Protein AF-A0A3B0JH95-F1 (afdb_monomer_lite)

Foldseek 3Di:
DDDDDDDDDDDPDDDDDDDPDPDPPPDDPPPPPPDDPDPPDCDPPVVVVVVVVVVVVVVVVVVVVVVVVVVVVVVVVVVVVVVVVVVVVCVVQDDVNHGDPVVNVVVVVVVVVVVVVD

Organism: Drosophila guanche (NCBI:txid7266)

Sequence (118 aa):
MKPKTQKSQGIPSKKPTVSHAKATQWQKPNYKQKGKPKPKTDKPNKPEIRQMIRKQNAAKAEAERQQVRAEKEARIKAYKKQRLEKTKAISKRTQRGQPLMKDRMQLLLKQIEEMKKR

pLDDT: mean 77.48, std 14.73, range [48.69, 97.06]

Secondary structure (DSSP, 8-state):
-PPPPPP-PPPP--PPP-----------------PPPPP------HHHHHHHHHHHHHHHHHHHHHHHHHHHHHHHHHHHHHHHHHHHHHHHHEETTEEPHHHHHHHHHHHHHHHHT-

Radius of gyration: 37.94 Å; chains: 1; bounding box: 65×47×96 Å

InterPro domains:
  IPR013730 Fyv7/TAP26 [PF08524] (7-114)

Structure (mmCIF, N/CA/C/O backbone):
data_AF-A0A3B0JH95-F1
#
_entry.id   AF-A0A3B0JH95-F1
#
loop_
_atom_site.group_PDB
_atom_site.id
_atom_site.type_symbol
_atom_site.label_atom_id
_atom_site.label_alt_id
_atom_site.label_comp_id
_atom_site.label_asym_id
_atom_site.label_entity_id
_atom_site.label_seq_id
_atom_site.pdbx_PDB_ins_code
_atom_site.Cartn_x
_atom_site.Cartn_y
_atom_site.Cartn_z
_atom_site.occupancy
_atom_site.B_iso_or_equiv
_atom_site.auth_seq_id
_atom_site.auth_comp_id
_atom_site.auth_asym_id
_atom_site.auth_atom_id
_atom_site.pdbx_PDB_model_num
ATOM 1 N N . MET A 1 1 ? 2.009 -29.561 -8.776 1.00 56.50 1 MET A N 1
ATOM 2 C CA . MET A 1 1 ? 2.410 -29.984 -7.415 1.00 56.50 1 MET A CA 1
ATOM 3 C C . MET A 1 1 ? 1.893 -28.959 -6.410 1.00 56.50 1 MET A C 1
ATOM 5 O O . MET A 1 1 ? 2.330 -27.819 -6.462 1.00 56.50 1 MET A O 1
ATOM 9 N N . LYS A 1 2 ? 0.901 -29.307 -5.577 1.00 62.78 2 LYS A N 1
ATOM 10 C CA . LYS A 1 2 ? 0.377 -28.434 -4.504 1.00 62.78 2 LYS A CA 1
ATOM 11 C C . LYS A 1 2 ? 0.993 -28.883 -3.168 1.00 62.78 2 LYS A C 1
ATOM 13 O O . LYS A 1 2 ? 1.016 -30.092 -2.938 1.00 62.78 2 LYS A O 1
ATOM 18 N N . PRO A 1 3 ? 1.477 -27.983 -2.295 1.00 66.06 3 PRO A N 1
ATOM 19 C CA . PRO A 1 3 ? 2.014 -28.394 -1.003 1.00 66.06 3 PRO A CA 1
ATOM 20 C C . PRO A 1 3 ? 0.885 -28.826 -0.052 1.00 66.06 3 PRO A C 1
ATOM 22 O O . PRO A 1 3 ? -0.135 -28.149 0.076 1.00 66.06 3 PRO A O 1
ATOM 25 N N . LYS A 1 4 ? 1.079 -29.980 0.601 1.00 61.53 4 LYS A N 1
ATOM 26 C CA . LYS A 1 4 ? 0.222 -30.521 1.668 1.00 61.53 4 LYS A CA 1
ATOM 27 C C . LYS A 1 4 ? 0.287 -29.603 2.893 1.00 61.53 4 LYS A C 1
ATOM 29 O O . LYS A 1 4 ? 1.362 -29.380 3.439 1.00 61.53 4 LYS A O 1
ATOM 34 N N . THR A 1 5 ? -0.861 -29.117 3.352 1.00 65.81 5 THR A N 1
ATOM 35 C CA . THR A 1 5 ? -1.004 -28.425 4.636 1.00 65.81 5 THR A CA 1
ATOM 36 C C . THR A 1 5 ? -0.909 -29.432 5.787 1.00 65.81 5 THR A C 1
ATOM 38 O O . THR A 1 5 ? -1.660 -30.407 5.845 1.00 65.81 5 THR A O 1
ATOM 41 N N . GLN A 1 6 ? 0.036 -29.216 6.704 1.00 64.88 6 GLN A N 1
ATOM 42 C CA . GLN A 1 6 ? 0.160 -29.997 7.934 1.00 64.88 6 GLN A CA 1
ATOM 43 C C . GLN A 1 6 ? -0.952 -29.587 8.910 1.00 64.88 6 GLN A C 1
ATOM 45 O O . GLN A 1 6 ? -1.063 -28.425 9.296 1.00 64.88 6 GLN A O 1
ATOM 50 N N . LYS A 1 7 ? -1.797 -30.550 9.291 1.00 56.94 7 LYS A N 1
ATOM 51 C CA . LYS A 1 7 ? -2.782 -30.408 10.369 1.00 56.94 7 LYS A CA 1
ATOM 52 C C . LYS A 1 7 ? -2.032 -30.416 11.705 1.00 56.94 7 LYS A C 1
ATOM 54 O O . LYS A 1 7 ? -1.409 -31.425 12.025 1.00 56.94 7 LYS A O 1
ATOM 59 N N . SER A 1 8 ? -2.103 -29.341 12.489 1.00 54.69 8 SER A N 1
ATOM 60 C CA . SER A 1 8 ? -1.698 -29.396 13.895 1.00 54.69 8 SER A CA 1
ATOM 61 C C . SER A 1 8 ? -2.760 -30.178 14.670 1.00 54.69 8 SER A C 1
ATOM 63 O O . SER A 1 8 ? -3.933 -29.806 14.716 1.00 54.69 8 SER A O 1
ATOM 65 N N . GLN A 1 9 ? -2.367 -31.328 15.212 1.00 60.69 9 GLN A N 1
ATOM 66 C CA . GLN A 1 9 ? -3.229 -32.123 16.075 1.00 60.69 9 GLN A CA 1
ATOM 67 C C . GLN A 1 9 ? -3.345 -31.431 17.434 1.00 60.69 9 GLN A C 1
ATOM 69 O O . GLN A 1 9 ? -2.344 -31.061 18.047 1.00 60.69 9 GLN A O 1
ATOM 74 N N . GLY A 1 10 ? -4.588 -31.211 17.861 1.00 48.69 10 GLY A N 1
ATOM 75 C CA . GLY A 1 10 ? -4.920 -30.621 19.149 1.00 48.69 10 GLY A CA 1
ATOM 76 C C . GLY A 1 10 ? -4.378 -31.450 20.310 1.00 48.69 10 GLY A C 1
ATOM 77 O O . GLY A 1 10 ? -4.370 -32.678 20.276 1.00 48.69 10 GLY A O 1
ATOM 78 N N . ILE A 1 11 ? -3.933 -30.749 21.346 1.00 58.72 11 ILE A N 1
ATOM 79 C CA . ILE A 1 11 ? -3.491 -31.319 22.616 1.00 58.72 11 ILE A CA 1
ATOM 80 C C . ILE A 1 11 ? -4.715 -31.946 23.310 1.00 58.72 11 ILE A C 1
ATOM 82 O O . ILE A 1 11 ? -5.666 -31.216 23.604 1.00 58.72 11 ILE A O 1
ATOM 86 N N . PRO A 1 12 ? -4.736 -33.257 23.612 1.00 59.19 12 PRO A N 1
ATOM 87 C CA . PRO A 1 12 ? -5.785 -33.829 24.443 1.00 59.19 12 PRO A CA 1
ATOM 88 C C . PRO A 1 12 ? -5.554 -33.426 25.906 1.00 59.19 12 PRO A C 1
ATOM 90 O O . PRO A 1 12 ? -4.559 -33.800 26.529 1.00 59.19 12 PRO A O 1
ATOM 93 N N . SER A 1 13 ? -6.490 -32.658 26.465 1.00 57.06 13 SER A N 1
ATOM 94 C CA . SER A 1 13 ? -6.543 -32.307 27.884 1.00 57.06 13 SER A CA 1
ATOM 95 C C . SER A 1 13 ? -6.742 -33.569 28.732 1.00 57.06 13 SER A C 1
ATOM 97 O O . SER A 1 13 ? -7.864 -34.057 28.891 1.00 57.06 13 SER A O 1
ATOM 99 N N . LYS A 1 14 ? -5.653 -34.116 29.277 1.00 56.56 14 LYS A N 1
ATOM 100 C CA . LYS A 1 14 ? -5.706 -35.195 30.268 1.00 56.56 14 LYS A CA 1
ATOM 101 C C . LYS A 1 14 ? -6.218 -34.623 31.593 1.00 56.56 14 LYS A C 1
ATOM 103 O O . LYS A 1 14 ? -5.517 -33.864 32.254 1.00 56.56 14 LYS A O 1
ATOM 108 N N . LYS A 1 15 ? -7.444 -34.983 31.978 1.00 56.03 15 LYS A N 1
ATOM 109 C CA . LYS A 1 15 ? -7.926 -34.837 33.359 1.00 56.03 15 LYS A CA 1
ATOM 110 C C . LYS A 1 15 ? -7.174 -35.852 34.233 1.00 56.03 15 LYS A C 1
ATOM 112 O O . LYS A 1 15 ? -7.198 -37.030 33.877 1.00 56.03 15 LYS A O 1
ATOM 117 N N . PRO A 1 16 ? -6.541 -35.467 35.353 1.00 61.16 16 PRO A N 1
ATOM 118 C CA . PRO A 1 16 ? -6.116 -36.449 36.335 1.00 61.16 16 PRO A CA 1
ATOM 119 C C . PRO A 1 16 ? -7.333 -36.968 37.112 1.00 61.16 16 PRO A C 1
ATOM 121 O O . PRO A 1 16 ? -8.196 -36.216 37.564 1.00 61.16 16 PRO A O 1
ATOM 124 N N . THR A 1 17 ? -7.388 -38.291 37.194 1.00 51.81 17 THR A N 1
ATOM 125 C CA . THR A 1 17 ? -8.317 -39.127 37.948 1.00 51.81 17 THR A CA 1
ATOM 126 C C . THR A 1 17 ? -8.274 -38.824 39.443 1.00 51.81 17 THR A C 1
ATOM 128 O O . THR A 1 17 ? -7.210 -38.592 40.012 1.00 51.81 17 THR A O 1
ATOM 131 N N . VAL A 1 18 ? -9.451 -38.867 40.066 1.00 50.84 18 VAL A N 1
ATOM 132 C CA . VAL A 1 18 ? -9.688 -38.712 41.505 1.00 50.84 18 VAL A CA 1
ATOM 133 C C . VAL A 1 18 ? -8.889 -39.770 42.272 1.00 50.84 18 VAL A C 1
ATOM 135 O O . VAL A 1 18 ? -9.256 -40.940 42.275 1.00 50.84 18 VAL A O 1
ATOM 138 N N . SER A 1 19 ? -7.794 -39.374 42.921 1.00 51.91 19 SER A N 1
ATOM 139 C CA . SER A 1 19 ? -7.147 -40.193 43.943 1.00 51.91 19 SER A CA 1
ATOM 140 C C . SER A 1 19 ? -7.790 -39.890 45.298 1.00 51.91 19 SER A C 1
ATOM 142 O O . SER A 1 19 ? -7.861 -38.745 45.746 1.00 51.91 19 SER A O 1
ATOM 144 N N . HIS A 1 20 ? -8.309 -40.933 45.945 1.00 54.50 20 HIS A N 1
ATOM 145 C CA . HIS A 1 20 ? -8.827 -40.890 47.308 1.00 54.50 20 HIS A CA 1
ATOM 146 C C . HIS A 1 20 ? -7.683 -40.673 48.309 1.00 54.50 20 HIS A C 1
ATOM 148 O O . HIS A 1 20 ? -7.171 -41.614 48.911 1.00 54.50 20 HIS A O 1
ATOM 154 N N . ALA A 1 21 ? -7.276 -39.418 48.495 1.00 54.00 21 ALA A N 1
ATOM 155 C CA . ALA A 1 21 ? -6.464 -39.017 49.634 1.00 54.00 21 ALA A CA 1
ATOM 156 C C . ALA A 1 21 ? -7.389 -38.768 50.835 1.00 54.00 21 ALA A C 1
ATOM 158 O O . ALA A 1 21 ? -8.300 -37.941 50.779 1.00 54.00 21 ALA A O 1
ATOM 159 N N . LYS A 1 22 ? -7.169 -39.539 51.906 1.00 55.03 22 LYS A N 1
ATOM 160 C CA . LYS A 1 22 ? -7.910 -39.502 53.171 1.00 55.03 22 LYS A CA 1
ATOM 161 C C . LYS A 1 22 ? -7.980 -38.069 53.707 1.00 55.03 22 LYS A C 1
ATOM 163 O O . LYS A 1 22 ? -6.967 -37.491 54.090 1.00 55.03 22 LYS A O 1
ATOM 168 N N . ALA A 1 23 ? -9.185 -37.510 53.726 1.00 53.19 23 ALA A N 1
ATOM 169 C CA . ALA A 1 23 ? -9.455 -36.210 54.309 1.00 53.19 23 ALA A CA 1
ATOM 170 C C . ALA A 1 23 ? -9.326 -36.298 55.835 1.00 53.19 23 ALA A C 1
ATOM 172 O O . ALA A 1 23 ? -10.170 -36.889 56.506 1.00 53.19 23 ALA A O 1
ATOM 173 N N . THR A 1 24 ? -8.283 -35.692 56.397 1.00 59.72 24 THR A N 1
ATOM 174 C CA . THR A 1 24 ? -8.237 -35.357 57.821 1.00 59.72 24 THR A CA 1
ATOM 175 C C . THR A 1 24 ? -9.347 -34.340 58.075 1.00 59.72 24 THR A C 1
ATOM 177 O O . THR A 1 24 ? -9.253 -33.180 57.670 1.00 59.72 24 THR A O 1
ATOM 180 N N . GLN A 1 25 ? -10.446 -34.792 58.674 1.00 62.25 25 GLN A N 1
ATOM 181 C CA . GLN A 1 25 ? -11.615 -33.973 58.969 1.00 62.25 25 GLN A CA 1
ATOM 182 C C . GLN A 1 25 ? -11.293 -33.020 60.127 1.00 62.25 25 GLN A C 1
ATOM 184 O O . GLN A 1 25 ? -11.596 -33.287 61.285 1.00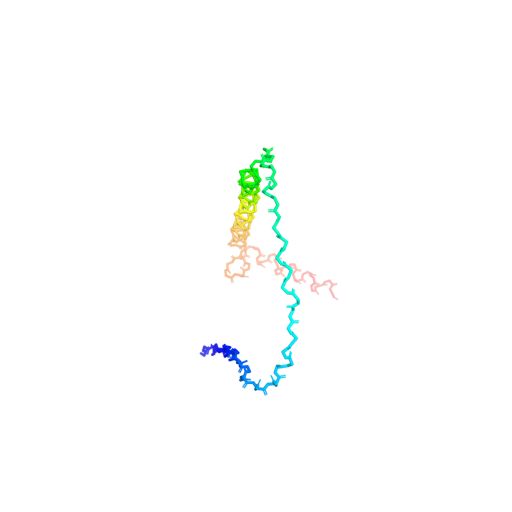 62.25 25 GLN A O 1
ATOM 189 N N . TRP A 1 26 ? -10.671 -31.885 59.810 1.00 58.06 26 TRP A N 1
ATOM 190 C CA . TRP A 1 26 ? -10.574 -30.759 60.733 1.00 58.06 26 TRP A CA 1
ATOM 191 C C . TRP A 1 26 ? -11.978 -30.179 60.930 1.00 58.06 26 TRP A C 1
ATOM 193 O O . TRP A 1 26 ? -12.486 -29.432 60.090 1.00 58.06 26 TRP A O 1
ATOM 203 N N . GLN A 1 27 ? -12.633 -30.556 62.030 1.00 64.56 27 GLN A N 1
ATOM 204 C CA . GLN A 1 27 ? -13.867 -29.916 62.470 1.00 64.56 27 GLN A CA 1
ATOM 205 C C . GLN A 1 27 ? -13.557 -28.458 62.822 1.00 64.56 27 GLN A C 1
ATOM 207 O O . GLN A 1 27 ? -12.873 -28.163 63.800 1.00 64.56 27 GLN A O 1
ATOM 212 N N . LYS A 1 28 ? -14.035 -27.527 61.993 1.00 69.19 28 LYS A N 1
ATOM 213 C CA . LYS A 1 28 ? -13.946 -26.094 62.284 1.00 69.19 28 LYS A CA 1
ATOM 214 C C . LYS A 1 28 ? -14.855 -25.770 63.479 1.00 69.19 28 LYS A C 1
ATOM 216 O O . LYS A 1 28 ? -16.000 -26.229 63.479 1.00 69.19 28 LYS A O 1
ATOM 221 N N . PRO A 1 29 ? -14.416 -24.956 64.456 1.00 63.91 29 PRO A N 1
ATOM 222 C CA . PRO A 1 29 ? -15.297 -24.503 65.521 1.00 63.91 29 PRO A CA 1
ATOM 223 C C . PRO A 1 29 ? -16.433 -23.674 64.913 1.00 63.91 29 PRO A C 1
ATOM 225 O O . PRO A 1 29 ? -16.211 -22.723 64.159 1.00 63.91 29 PRO A O 1
ATOM 228 N N . ASN A 1 30 ? -17.667 -24.076 65.214 1.00 65.94 30 ASN A N 1
ATOM 229 C CA . ASN A 1 30 ? -18.885 -23.441 64.731 1.00 65.94 30 ASN A CA 1
ATOM 230 C C . ASN A 1 30 ? -19.094 -22.106 65.455 1.00 65.94 30 ASN A C 1
ATOM 232 O O . ASN A 1 30 ? -19.839 -22.007 66.429 1.00 65.94 30 ASN A O 1
ATOM 236 N N . TYR A 1 31 ? -18.402 -21.067 64.996 1.00 62.25 31 TYR A N 1
ATOM 237 C CA . TYR A 1 31 ? -18.581 -19.724 65.517 1.00 62.25 31 TYR A CA 1
ATOM 238 C C . TYR A 1 31 ? -19.838 -19.102 64.903 1.00 62.25 31 TYR A C 1
ATOM 240 O O . TYR A 1 31 ? -19.790 -18.391 63.899 1.00 62.25 31 TYR A O 1
ATOM 248 N N . LYS A 1 32 ? -20.996 -19.381 65.515 1.00 62.88 32 LYS A N 1
ATOM 249 C CA . LYS A 1 32 ? -22.234 -18.626 65.283 1.00 62.88 32 LYS A CA 1
ATOM 250 C C . LYS A 1 32 ? -22.086 -17.220 65.867 1.00 62.88 32 LYS A C 1
ATOM 252 O O . LYS A 1 32 ? -22.691 -16.876 66.879 1.00 62.88 32 LYS A O 1
ATOM 257 N N . GLN A 1 33 ? -21.296 -16.383 65.207 1.00 62.22 33 GLN A N 1
ATOM 258 C CA . GLN A 1 33 ? -21.342 -14.948 65.424 1.00 62.22 33 GLN A CA 1
ATOM 259 C C . GLN A 1 33 ? -22.643 -14.435 64.796 1.00 62.22 33 GLN A C 1
ATOM 261 O O . GLN A 1 33 ? -22.751 -14.292 63.578 1.00 62.22 33 GLN A O 1
ATOM 266 N N . LYS A 1 34 ? -23.666 -14.186 65.623 1.00 62.97 34 LYS A N 1
ATOM 267 C CA . LYS A 1 34 ? -24.838 -13.398 65.217 1.00 62.97 34 LYS A CA 1
ATOM 268 C C . LYS A 1 34 ? -24.376 -11.960 64.959 1.00 62.97 34 LYS A C 1
ATOM 270 O O . LYS A 1 34 ? -24.441 -11.101 65.833 1.00 62.97 34 LYS A O 1
ATOM 275 N N . GLY A 1 35 ? -23.843 -11.717 63.764 1.00 61.97 35 GLY A N 1
ATOM 276 C CA . GLY A 1 35 ? -23.468 -10.391 63.297 1.00 61.97 35 GLY A CA 1
ATOM 277 C C . GLY A 1 35 ? -24.720 -9.545 63.108 1.00 61.97 35 GLY A C 1
ATOM 278 O O . GLY A 1 35 ? -25.577 -9.877 62.291 1.00 61.97 35 GLY A O 1
ATOM 279 N N . LYS A 1 36 ? -24.832 -8.455 63.873 1.00 66.38 36 LYS A N 1
ATOM 280 C CA . LYS A 1 36 ? -25.857 -7.425 63.668 1.00 66.38 36 LYS A CA 1
ATOM 281 C C . LYS A 1 36 ? -25.841 -6.970 62.196 1.00 66.38 36 LYS A C 1
ATOM 283 O O . LYS A 1 36 ? -24.749 -6.849 61.627 1.00 66.38 36 LYS A O 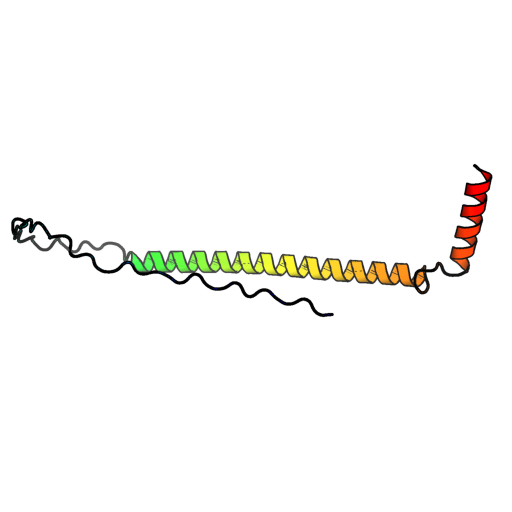1
ATOM 288 N N . PRO A 1 37 ? -27.001 -6.697 61.569 1.00 63.69 37 PRO A N 1
ATOM 289 C CA . PRO A 1 37 ? -27.021 -6.146 60.222 1.00 63.69 37 PRO A CA 1
ATOM 290 C C . PRO A 1 37 ? -26.276 -4.808 60.236 1.00 63.69 37 PRO A C 1
ATOM 292 O O . PRO A 1 37 ? -26.629 -3.895 60.980 1.00 63.69 37 PRO A O 1
ATOM 295 N N . LYS A 1 38 ? -25.199 -4.705 59.450 1.00 64.50 38 LYS A N 1
ATOM 296 C CA . LYS A 1 38 ? -24.491 -3.433 59.279 1.00 64.50 38 LYS A CA 1
ATOM 297 C C . LYS A 1 38 ? -25.455 -2.428 58.631 1.00 64.50 38 LYS A C 1
ATOM 299 O O . LYS A 1 38 ? -26.160 -2.824 57.697 1.00 64.50 38 LYS A O 1
ATOM 304 N N . PRO A 1 39 ? -25.477 -1.156 59.067 1.00 62.56 39 PRO A N 1
ATOM 305 C CA . PRO A 1 39 ? -26.297 -0.139 58.423 1.00 62.56 39 PRO A CA 1
ATOM 306 C C . PRO A 1 39 ? -25.905 -0.050 56.946 1.00 62.56 39 PRO A C 1
ATOM 308 O O . PRO A 1 39 ? -24.716 -0.008 56.602 1.00 62.56 39 PRO A O 1
ATOM 311 N N . LYS A 1 40 ? -26.909 -0.090 56.065 1.00 63.00 40 LYS A N 1
ATOM 312 C CA . LYS A 1 40 ? -26.727 0.128 54.631 1.00 63.00 40 LYS A CA 1
ATOM 313 C C . LYS A 1 40 ? -26.350 1.594 54.449 1.00 63.00 40 LYS A C 1
ATOM 315 O O . LYS A 1 40 ? -27.214 2.448 54.343 1.00 63.00 40 LYS A O 1
ATOM 320 N N . THR A 1 41 ? -25.058 1.889 54.491 1.00 60.34 41 THR A N 1
ATOM 321 C CA . THR A 1 41 ? -24.562 3.190 54.058 1.00 60.34 41 THR A CA 1
ATOM 322 C C . THR A 1 41 ? -24.785 3.312 52.555 1.00 60.34 41 THR A C 1
ATOM 324 O O . THR A 1 41 ? -24.441 2.378 51.820 1.00 60.34 41 THR A O 1
ATOM 327 N N . ASP A 1 42 ? -25.367 4.438 52.132 1.00 62.00 42 ASP A N 1
ATOM 328 C CA . ASP A 1 42 ? -25.497 4.886 50.741 1.00 62.00 42 ASP A CA 1
ATOM 329 C C . ASP A 1 42 ? -24.109 4.974 50.106 1.00 62.00 42 ASP A C 1
ATOM 331 O O . ASP A 1 42 ? -23.437 6.002 50.074 1.00 62.00 42 ASP A O 1
ATOM 335 N N . LYS A 1 43 ? -23.607 3.827 49.662 1.00 62.81 43 LYS A N 1
ATOM 336 C CA . LYS A 1 43 ? -22.379 3.752 48.887 1.00 62.81 43 LYS A CA 1
ATOM 337 C C . LYS A 1 43 ? -22.768 4.127 47.463 1.00 62.81 43 LYS A C 1
ATOM 339 O O . LYS A 1 43 ? -23.674 3.483 46.931 1.00 62.81 43 LYS A O 1
ATOM 344 N N . PRO A 1 44 ? -22.074 5.085 46.824 1.00 64.81 44 PRO A N 1
ATOM 345 C CA . PRO A 1 44 ? -22.349 5.437 45.438 1.00 64.81 44 PRO A CA 1
ATOM 346 C C . PRO A 1 44 ? -22.349 4.162 44.596 1.00 64.81 44 PRO A C 1
ATOM 348 O O . PRO A 1 44 ? -21.494 3.291 44.807 1.00 64.81 44 PRO A O 1
ATOM 351 N N . ASN A 1 45 ? -23.344 4.025 43.716 1.00 65.75 45 ASN A N 1
ATOM 352 C CA . ASN A 1 45 ? -23.666 2.796 43.000 1.00 65.75 45 ASN A CA 1
ATOM 353 C C . ASN A 1 45 ? -22.470 2.354 42.132 1.00 65.75 45 ASN A C 1
ATOM 355 O O . ASN A 1 45 ? -22.334 2.691 40.957 1.00 65.75 45 ASN A O 1
ATOM 359 N N . LYS A 1 46 ? -21.545 1.601 42.745 1.00 68.81 46 LYS A N 1
ATOM 360 C CA . LYS A 1 46 ? -20.305 1.084 42.149 1.00 68.81 46 LYS A CA 1
ATOM 361 C C . LYS A 1 46 ? -20.503 0.465 40.757 1.00 68.81 46 LYS A C 1
ATOM 363 O O . LYS A 1 46 ? -19.599 0.638 39.937 1.00 68.81 46 LYS A O 1
ATOM 368 N N . PRO A 1 47 ? -21.596 -0.265 40.449 1.00 77.50 47 PRO A N 1
ATOM 369 C CA . PRO A 1 47 ? -21.818 -0.781 39.100 1.00 77.50 47 PRO A CA 1
ATOM 370 C C . PRO A 1 47 ? -22.108 0.304 38.053 1.00 77.50 47 PRO A C 1
ATOM 372 O O . PRO A 1 47 ? -21.589 0.182 36.948 1.00 77.50 47 PRO A O 1
ATOM 375 N N . GLU A 1 48 ? -22.851 1.366 38.365 1.00 78.81 48 GLU A N 1
ATOM 376 C CA . GLU A 1 48 ? -23.184 2.427 37.395 1.00 78.81 48 GLU A CA 1
ATOM 377 C C . GLU A 1 48 ? -21.951 3.241 36.998 1.00 78.81 48 GLU A C 1
ATOM 379 O O . GLU A 1 48 ? -21.680 3.430 35.811 1.00 78.81 48 GLU A O 1
ATOM 384 N N . ILE A 1 49 ? -21.120 3.612 37.977 1.00 80.19 49 ILE A N 1
ATOM 385 C CA . ILE A 1 49 ? -19.841 4.296 37.726 1.00 80.19 49 ILE A CA 1
ATOM 386 C C . ILE A 1 49 ? -18.923 3.412 36.865 1.00 80.19 49 ILE A C 1
ATOM 388 O O . ILE A 1 49 ? -18.295 3.881 35.915 1.00 80.19 49 ILE A O 1
ATOM 392 N N . ARG A 1 50 ? -18.885 2.097 37.128 1.00 80.38 50 ARG A N 1
ATOM 393 C CA . ARG A 1 50 ? -18.127 1.142 36.299 1.00 80.38 50 ARG A CA 1
ATOM 394 C C . ARG A 1 50 ? -18.678 1.041 34.879 1.00 80.38 50 ARG A C 1
ATOM 396 O O . ARG A 1 50 ? -17.889 0.902 33.947 1.00 80.38 50 ARG A O 1
ATOM 403 N N . GLN A 1 51 ? -19.996 1.088 34.694 1.00 85.19 51 GLN A N 1
ATOM 404 C CA . GLN A 1 51 ? -20.609 1.073 33.365 1.00 85.19 51 GLN A CA 1
ATOM 405 C C . GLN A 1 51 ? -20.282 2.347 32.579 1.00 85.19 51 GLN A C 1
ATOM 407 O O . GLN A 1 51 ? -19.919 2.249 31.409 1.00 85.19 51 GLN A O 1
ATOM 412 N N . MET A 1 52 ? -20.326 3.515 33.223 1.00 83.31 52 MET A N 1
ATOM 413 C CA . MET A 1 52 ? -19.921 4.796 32.630 1.00 83.31 52 MET A CA 1
ATOM 414 C C . MET A 1 52 ? -18.461 4.768 32.160 1.00 83.31 52 MET A C 1
ATOM 416 O O . MET A 1 52 ? -18.181 5.063 30.999 1.00 83.31 52 MET A O 1
ATOM 420 N N . ILE A 1 53 ? -17.538 4.311 33.015 1.00 83.88 53 ILE A N 1
ATOM 421 C CA . ILE A 1 53 ? -16.110 4.187 32.673 1.00 83.88 53 ILE A CA 1
ATOM 422 C C . ILE A 1 53 ? -15.901 3.196 31.517 1.00 83.88 53 ILE A C 1
ATOM 424 O O . ILE A 1 53 ? -15.130 3.463 30.597 1.00 83.88 53 ILE A O 1
ATOM 428 N N . ARG A 1 54 ? -16.612 2.060 31.511 1.00 84.19 54 ARG A N 1
ATOM 429 C CA . ARG A 1 54 ? -16.544 1.086 30.407 1.00 84.19 54 ARG A CA 1
ATOM 430 C C . ARG A 1 54 ? -17.024 1.680 29.087 1.00 84.19 54 ARG A C 1
ATOM 432 O O . ARG A 1 54 ? -16.369 1.458 28.076 1.00 84.19 54 ARG A O 1
ATOM 439 N N . LYS A 1 55 ? -18.125 2.437 29.096 1.00 88.25 55 LYS A N 1
ATOM 440 C CA . LYS A 1 55 ? -18.640 3.123 27.901 1.00 88.25 55 LYS A CA 1
ATOM 441 C C . LYS A 1 55 ? -17.643 4.163 27.383 1.00 88.25 55 LYS A C 1
ATOM 443 O O . LYS A 1 55 ? -17.358 4.173 26.191 1.00 88.25 55 LYS A O 1
ATOM 448 N N . GLN A 1 56 ? -17.047 4.965 28.268 1.00 84.25 56 GLN A N 1
ATOM 449 C CA . GLN A 1 56 ? -16.010 5.934 27.889 1.00 84.25 56 GLN A CA 1
ATOM 450 C C . GLN A 1 56 ? -14.767 5.257 27.296 1.00 84.25 56 GLN A C 1
ATOM 452 O O . GLN A 1 56 ? -14.251 5.701 26.272 1.00 84.25 56 GLN A O 1
ATOM 457 N N . ASN A 1 57 ? -14.303 4.159 27.894 1.00 85.69 57 ASN A N 1
ATOM 458 C CA . ASN A 1 57 ? -13.150 3.417 27.384 1.00 85.69 57 ASN A CA 1
ATOM 459 C C . ASN A 1 57 ? -13.455 2.702 26.061 1.00 85.69 57 ASN A C 1
ATOM 461 O O . ASN A 1 57 ? -12.596 2.659 25.185 1.00 85.69 57 ASN A O 1
ATOM 465 N N . ALA A 1 58 ? -14.672 2.179 25.888 1.00 84.94 58 ALA A N 1
ATOM 466 C CA . ALA A 1 58 ? -15.109 1.582 24.629 1.00 84.94 58 ALA A CA 1
ATOM 467 C C . ALA A 1 58 ? -15.146 2.620 23.497 1.00 84.94 58 ALA A C 1
ATOM 469 O O . ALA A 1 58 ? -14.620 2.350 22.422 1.00 84.94 58 ALA A O 1
ATOM 470 N N . ALA A 1 59 ? -15.672 3.820 23.765 1.00 83.69 59 ALA A N 1
ATOM 471 C CA . ALA A 1 59 ? -15.695 4.914 22.795 1.00 83.69 59 ALA A CA 1
ATOM 472 C C . ALA A 1 59 ? -14.278 5.353 22.380 1.00 83.69 59 ALA A C 1
ATOM 474 O O . ALA A 1 59 ? -14.004 5.524 21.193 1.00 83.69 59 ALA A O 1
ATOM 475 N N . LYS A 1 60 ? -13.346 5.465 23.338 1.00 84.50 60 LYS A N 1
ATOM 476 C CA . LYS A 1 60 ? -11.933 5.771 23.048 1.00 84.50 60 LYS A CA 1
ATOM 477 C C . LYS A 1 60 ? -11.268 4.678 22.206 1.00 84.50 60 LYS A C 1
ATOM 479 O O . LYS A 1 60 ? -10.650 4.979 21.190 1.00 84.50 60 LYS A O 1
ATOM 484 N N . ALA A 1 61 ? -11.456 3.412 22.576 1.00 85.62 61 ALA A N 1
ATOM 485 C CA . ALA A 1 61 ? -10.896 2.282 21.838 1.00 85.62 61 ALA A CA 1
ATOM 486 C C . ALA A 1 61 ? -11.470 2.164 20.415 1.00 85.62 61 ALA A C 1
ATOM 488 O O . ALA A 1 61 ? -10.777 1.731 19.494 1.00 85.62 61 ALA A O 1
ATOM 489 N N . GLU A 1 62 ? -12.736 2.529 20.212 1.00 85.62 62 GLU A N 1
ATOM 490 C CA . GLU A 1 62 ? -13.341 2.564 18.884 1.00 85.62 62 GLU A CA 1
ATOM 491 C C . GLU A 1 62 ? -12.764 3.693 18.024 1.00 85.62 62 GLU A C 1
ATOM 493 O O . GLU A 1 62 ? -12.391 3.440 16.878 1.00 85.62 62 GLU A O 1
ATOM 498 N N . ALA A 1 63 ? -12.594 4.892 18.588 1.00 85.88 63 ALA A N 1
ATOM 499 C CA . ALA A 1 63 ? -11.958 6.013 17.902 1.00 85.88 63 ALA A CA 1
ATOM 500 C C . ALA A 1 63 ? -10.518 5.677 17.470 1.00 85.88 63 ALA A C 1
ATOM 502 O O . ALA A 1 63 ? -10.159 5.875 16.311 1.00 85.88 63 ALA A O 1
ATOM 503 N N . GLU A 1 64 ? -9.714 5.072 18.349 1.00 85.81 64 GLU A N 1
ATOM 504 C CA . GLU A 1 64 ? -8.356 4.617 18.012 1.00 85.81 64 GLU A CA 1
ATOM 505 C C . GLU A 1 64 ? -8.359 3.568 16.889 1.00 85.81 64 GLU A C 1
ATOM 507 O O . GLU A 1 64 ? -7.564 3.636 15.950 1.00 85.81 64 GLU A O 1
ATOM 512 N N . ARG A 1 65 ? -9.294 2.609 16.924 1.00 87.88 65 ARG A N 1
ATOM 513 C CA . ARG A 1 65 ? -9.431 1.609 15.852 1.00 87.88 65 ARG A CA 1
ATOM 514 C C . ARG A 1 65 ? -9.812 2.242 14.521 1.00 87.88 65 ARG A C 1
ATOM 516 O O . ARG A 1 65 ? -9.328 1.780 13.487 1.00 87.88 65 ARG A O 1
ATOM 523 N N . GLN A 1 66 ? -10.678 3.252 14.527 1.00 88.44 66 GLN A N 1
ATOM 524 C CA . GLN A 1 66 ? -11.056 3.974 13.316 1.00 88.44 66 GLN A CA 1
ATOM 525 C C . GLN A 1 66 ? -9.866 4.745 12.736 1.00 88.44 66 GLN A C 1
ATOM 527 O O . GLN A 1 66 ? -9.623 4.629 11.535 1.00 88.44 66 GLN A O 1
ATOM 532 N N . GLN A 1 67 ? -9.063 5.411 13.572 1.00 89.56 67 GLN A N 1
ATOM 533 C CA . GLN A 1 67 ? -7.837 6.086 13.126 1.00 89.56 67 GLN A CA 1
ATOM 534 C C . GLN A 1 67 ? -6.853 5.102 12.482 1.00 89.56 67 GLN A C 1
ATOM 536 O O . GLN A 1 67 ? -6.439 5.280 11.337 1.00 89.56 67 GLN A O 1
ATOM 541 N N . VAL A 1 68 ? -6.579 3.976 13.147 1.00 89.75 68 VAL A N 1
ATOM 542 C CA . VAL A 1 68 ? -5.676 2.942 12.612 1.00 89.75 68 VAL A CA 1
ATOM 543 C C . VAL A 1 68 ? -6.197 2.350 11.295 1.00 89.75 68 VAL A C 1
ATOM 545 O O . VAL A 1 68 ? -5.410 1.999 10.411 1.00 89.75 68 VAL A O 1
ATOM 548 N N . ARG A 1 69 ? -7.518 2.205 11.131 1.00 91.94 69 ARG A N 1
ATOM 549 C CA . ARG A 1 69 ? -8.115 1.756 9.861 1.00 91.94 69 ARG A CA 1
ATOM 550 C C . ARG A 1 69 ? -7.929 2.802 8.764 1.00 91.94 69 ARG A C 1
ATOM 552 O O . ARG A 1 69 ? -7.466 2.445 7.682 1.00 91.94 69 ARG A O 1
ATOM 559 N N . ALA A 1 70 ? -8.213 4.069 9.057 1.00 92.44 70 ALA A N 1
ATOM 560 C CA . ALA A 1 70 ? -8.066 5.168 8.109 1.00 92.44 70 ALA A CA 1
ATOM 561 C C . ALA A 1 70 ? -6.613 5.320 7.626 1.00 92.44 70 ALA A C 1
ATOM 563 O O . ALA A 1 70 ? -6.369 5.403 6.421 1.00 92.44 70 ALA A O 1
ATOM 564 N N . GLU A 1 71 ? -5.636 5.256 8.532 1.00 92.25 71 GLU A N 1
ATOM 565 C CA . GLU A 1 71 ? -4.209 5.307 8.193 1.00 92.25 71 GLU A CA 1
ATOM 566 C C . GLU A 1 71 ? -3.781 4.141 7.292 1.00 92.25 71 GLU A C 1
ATOM 568 O O . GLU A 1 71 ? -3.086 4.330 6.287 1.00 92.25 71 GLU A O 1
ATOM 573 N N . LYS A 1 72 ? -4.227 2.918 7.610 1.00 94.31 72 LYS A N 1
ATOM 574 C CA . LYS A 1 72 ? -3.948 1.731 6.787 1.00 94.31 72 LYS A CA 1
ATOM 575 C C . LYS A 1 72 ? -4.532 1.876 5.388 1.00 94.31 72 LYS A C 1
ATOM 577 O O . LYS A 1 72 ? -3.843 1.602 4.404 1.00 94.31 72 LYS A O 1
ATOM 582 N N . GLU A 1 73 ? -5.775 2.327 5.278 1.00 93.31 73 GLU A N 1
ATOM 583 C CA . GLU A 1 73 ? -6.420 2.555 3.988 1.00 93.31 73 GLU A CA 1
ATOM 584 C C . GLU A 1 73 ? -5.730 3.657 3.182 1.00 93.31 73 GLU A C 1
ATOM 586 O O . GLU A 1 73 ? -5.507 3.484 1.979 1.00 93.31 73 GLU A O 1
ATOM 591 N N . ALA A 1 74 ? -5.337 4.758 3.826 1.00 94.69 74 ALA A N 1
ATOM 592 C CA . ALA A 1 74 ? -4.583 5.835 3.194 1.00 94.69 74 ALA A CA 1
ATOM 593 C C . ALA A 1 74 ? -3.242 5.325 2.647 1.00 94.69 74 ALA A C 1
ATOM 595 O O . ALA A 1 74 ? -2.914 5.568 1.482 1.00 94.69 74 ALA A O 1
ATOM 596 N N . ARG A 1 75 ? -2.511 4.520 3.430 1.00 95.12 75 ARG A N 1
ATOM 597 C CA . ARG A 1 75 ? -1.249 3.902 3.003 1.00 95.12 75 ARG A CA 1
ATOM 598 C C . ARG A 1 75 ? -1.438 2.959 1.816 1.00 95.12 75 ARG A C 1
ATOM 600 O O . ARG A 1 75 ? -0.655 3.002 0.867 1.00 95.12 75 ARG A O 1
ATOM 607 N N . ILE A 1 76 ? -2.487 2.136 1.828 1.00 95.12 76 ILE A N 1
ATOM 608 C CA . ILE A 1 76 ? -2.805 1.234 0.710 1.00 95.12 76 ILE A CA 1
ATOM 609 C C . ILE A 1 76 ? -3.143 2.038 -0.551 1.00 95.12 76 ILE A C 1
ATOM 611 O O . ILE A 1 76 ? -2.656 1.709 -1.635 1.00 95.12 76 ILE A O 1
ATOM 615 N N . LYS A 1 77 ? -3.950 3.099 -0.430 1.00 96.81 77 LYS A N 1
ATOM 616 C CA . LYS A 1 77 ? -4.295 3.986 -1.552 1.00 96.81 77 LYS A CA 1
ATOM 617 C C . LYS A 1 77 ? -3.044 4.654 -2.127 1.00 96.81 77 LYS A C 1
ATOM 619 O O . LYS A 1 77 ? -2.859 4.627 -3.343 1.00 96.81 77 LYS A O 1
ATOM 624 N N . ALA A 1 78 ? -2.164 5.178 -1.276 1.00 96.50 78 ALA A N 1
ATOM 625 C CA . ALA A 1 78 ? -0.901 5.781 -1.693 1.00 96.50 78 ALA A CA 1
ATOM 626 C C . ALA A 1 78 ? 0.004 4.774 -2.422 1.00 96.50 78 ALA A C 1
ATOM 628 O O . ALA A 1 78 ? 0.464 5.049 -3.529 1.00 96.50 78 ALA A O 1
ATOM 629 N N . TYR A 1 79 ? 0.186 3.571 -1.866 1.00 95.81 79 TYR A N 1
ATOM 630 C CA . TYR A 1 79 ? 0.975 2.514 -2.503 1.00 95.81 79 TYR A CA 1
ATOM 631 C C . TYR A 1 79 ? 0.422 2.128 -3.880 1.00 95.81 79 TYR A C 1
ATOM 633 O O . TYR A 1 79 ? 1.174 2.013 -4.849 1.00 95.81 79 TYR A O 1
ATOM 641 N N . LYS A 1 80 ? -0.902 1.966 -3.998 1.00 96.75 80 LYS A N 1
ATOM 642 C CA . LYS A 1 80 ? -1.553 1.648 -5.276 1.00 96.75 80 LYS A CA 1
ATOM 643 C C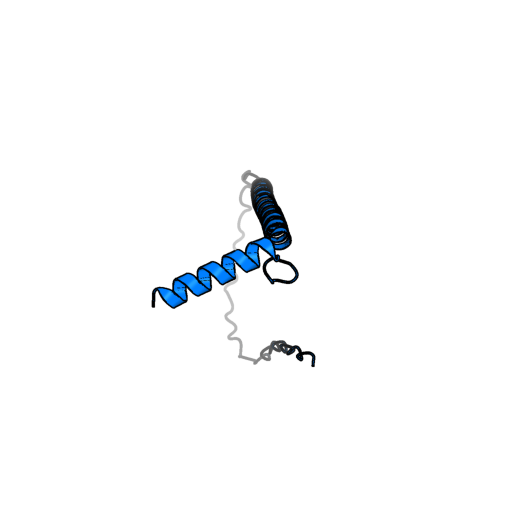 . LYS A 1 80 ? -1.338 2.752 -6.314 1.00 96.75 80 LYS A C 1
ATOM 645 O O . LYS A 1 80 ? -1.025 2.426 -7.457 1.00 96.75 80 LYS A O 1
ATOM 650 N N . LYS A 1 81 ? -1.446 4.029 -5.925 1.00 96.44 81 LYS A N 1
ATOM 651 C CA . LYS A 1 81 ? -1.156 5.172 -6.811 1.00 96.44 81 LYS A CA 1
ATOM 652 C C . LYS A 1 81 ? 0.292 5.144 -7.304 1.00 96.44 81 LYS A C 1
ATOM 654 O O . LYS A 1 81 ? 0.515 5.086 -8.510 1.00 96.44 81 LYS A O 1
ATOM 659 N N . GLN A 1 82 ? 1.255 5.042 -6.386 1.00 95.81 82 GLN A N 1
ATOM 660 C CA . GLN A 1 82 ? 2.679 4.971 -6.731 1.00 95.81 82 GLN A CA 1
ATOM 661 C C . GLN A 1 82 ? 2.997 3.780 -7.641 1.00 95.81 82 GLN A C 1
ATOM 663 O O . GLN A 1 82 ? 3.778 3.898 -8.583 1.00 95.81 82 GLN A O 1
ATOM 668 N N . ARG A 1 83 ? 2.393 2.614 -7.383 1.00 97.06 83 ARG A N 1
ATOM 669 C CA . ARG A 1 83 ? 2.577 1.427 -8.224 1.00 97.06 83 ARG A CA 1
ATOM 670 C C . ARG A 1 83 ? 2.080 1.675 -9.646 1.00 97.06 83 ARG A C 1
ATOM 672 O O . ARG A 1 83 ? 2.795 1.323 -10.576 1.00 97.06 83 ARG A O 1
ATOM 679 N N . LEU A 1 84 ? 0.898 2.276 -9.805 1.00 95.62 84 LEU A N 1
ATOM 680 C CA . LEU A 1 84 ? 0.322 2.596 -11.115 1.00 95.62 84 LEU A CA 1
ATOM 681 C C . LEU A 1 84 ? 1.149 3.634 -11.878 1.00 95.62 84 LEU A C 1
ATOM 683 O O . LEU A 1 84 ? 1.334 3.504 -13.083 1.00 95.62 84 LEU A O 1
ATOM 687 N N . GLU A 1 85 ? 1.660 4.656 -11.196 1.00 95.31 85 GLU A N 1
ATOM 688 C CA . GLU A 1 85 ? 2.551 5.652 -11.798 1.00 95.31 85 GLU A CA 1
ATOM 689 C C . GLU A 1 85 ? 3.859 5.012 -12.271 1.00 95.31 85 GLU A C 1
ATOM 691 O O . GLU A 1 85 ? 4.261 5.207 -13.419 1.00 95.31 85 GLU A O 1
ATOM 696 N N . LYS A 1 86 ? 4.473 4.164 -11.434 1.00 94.12 86 LYS A N 1
ATOM 697 C CA . LYS A 1 86 ? 5.680 3.408 -11.792 1.00 94.12 86 LYS A CA 1
ATOM 698 C C . LYS A 1 86 ? 5.439 2.480 -12.976 1.00 94.12 86 LYS A C 1
ATOM 700 O O . LYS A 1 86 ? 6.231 2.490 -13.913 1.00 94.12 86 LYS A O 1
ATOM 705 N N . THR A 1 87 ? 4.356 1.701 -12.983 1.00 92.31 87 THR A N 1
ATOM 706 C CA . THR A 1 87 ? 4.064 0.811 -14.117 1.00 92.31 87 THR A CA 1
ATOM 707 C C . THR A 1 87 ? 3.772 1.590 -15.392 1.00 92.31 87 THR A C 1
ATOM 709 O O . THR A 1 87 ? 4.250 1.189 -16.449 1.00 92.31 87 THR A O 1
ATOM 712 N N . LYS A 1 88 ? 3.071 2.729 -15.318 1.00 92.94 88 LYS A N 1
ATOM 713 C CA . LYS A 1 88 ? 2.873 3.620 -16.473 1.00 92.94 88 LYS A CA 1
ATOM 714 C C . LYS A 1 88 ? 4.201 4.160 -17.004 1.00 92.94 88 LYS A C 1
ATOM 716 O O . LYS A 1 88 ? 4.419 4.133 -18.211 1.00 92.94 88 LYS A O 1
ATOM 721 N N . ALA A 1 89 ? 5.093 4.620 -16.129 1.00 91.81 89 ALA A N 1
ATOM 722 C CA . ALA A 1 89 ? 6.412 5.111 -16.524 1.00 91.81 89 ALA A CA 1
ATOM 723 C C . ALA A 1 89 ? 7.260 4.003 -17.177 1.00 91.81 89 ALA A C 1
ATOM 725 O O . ALA A 1 89 ? 7.817 4.202 -18.255 1.00 91.81 89 ALA A O 1
ATOM 726 N N . ILE A 1 90 ? 7.292 2.809 -16.577 1.00 88.94 90 ILE A N 1
ATOM 727 C CA . ILE A 1 90 ? 8.014 1.647 -17.118 1.00 88.94 90 ILE A CA 1
ATOM 728 C C . ILE A 1 90 ? 7.435 1.220 -18.470 1.00 88.94 90 ILE A C 1
ATOM 730 O O . ILE A 1 90 ? 8.197 0.946 -19.392 1.00 88.94 90 ILE A O 1
ATOM 734 N N . SER A 1 91 ? 6.109 1.199 -18.613 1.00 89.75 91 SER A N 1
ATOM 735 C CA . SER A 1 91 ? 5.4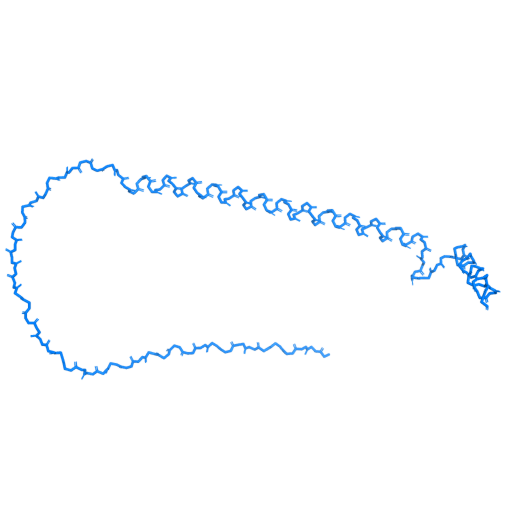34 0.820 -19.859 1.00 89.75 91 SER A CA 1
ATOM 736 C C . SER A 1 91 ? 5.688 1.799 -21.005 1.00 89.75 91 SER A C 1
ATOM 738 O O . SER A 1 91 ? 5.621 1.395 -22.160 1.00 89.75 91 SER A O 1
ATOM 740 N N . LYS A 1 92 ? 5.946 3.079 -20.712 1.00 89.94 92 LYS A N 1
ATOM 741 C CA . LYS A 1 92 ? 6.332 4.065 -21.733 1.00 89.94 92 LYS A CA 1
ATOM 742 C C . LYS A 1 92 ? 7.779 3.876 -22.186 1.00 89.94 92 LYS A C 1
ATOM 744 O O . LYS A 1 92 ? 8.088 4.097 -23.350 1.00 89.94 92 LYS A O 1
ATOM 749 N N . ARG A 1 93 ? 8.654 3.473 -21.262 1.00 88.81 93 ARG A N 1
ATOM 750 C CA . ARG A 1 93 ? 10.096 3.319 -21.497 1.00 88.81 93 ARG A CA 1
ATOM 751 C C . ARG A 1 93 ? 10.466 1.960 -22.094 1.00 88.81 93 ARG A C 1
ATOM 753 O O . ARG A 1 93 ? 11.430 1.838 -22.844 1.00 88.81 93 ARG A O 1
ATOM 760 N N . THR A 1 94 ? 9.718 0.922 -21.735 1.00 90.31 94 THR A N 1
ATOM 761 C CA . THR A 1 94 ? 10.026 -0.464 -22.090 1.00 90.31 94 THR A CA 1
ATOM 762 C C . THR A 1 94 ? 8.805 -1.193 -22.640 1.00 90.31 94 THR A C 1
ATOM 764 O O . THR A 1 94 ? 7.692 -1.043 -22.138 1.00 90.31 94 THR A O 1
ATOM 767 N N . GLN A 1 95 ? 9.026 -2.041 -23.640 1.00 90.31 95 GLN A N 1
ATOM 768 C CA . GLN A 1 95 ? 8.058 -2.998 -24.158 1.00 90.31 95 GLN A CA 1
ATOM 769 C C . GLN A 1 95 ? 8.449 -4.391 -23.660 1.00 90.31 95 GLN A C 1
ATOM 771 O O . GLN A 1 95 ? 9.531 -4.883 -23.966 1.00 90.31 95 GLN A O 1
ATOM 776 N N . ARG A 1 96 ? 7.587 -5.032 -22.859 1.00 88.75 96 ARG A N 1
ATOM 777 C CA . ARG A 1 96 ? 7.859 -6.357 -22.253 1.00 88.75 96 ARG A CA 1
ATOM 778 C C . ARG A 1 96 ? 9.208 -6.428 -21.506 1.00 88.75 96 ARG A C 1
ATOM 780 O O . ARG A 1 96 ? 9.883 -7.450 -21.534 1.00 88.75 96 ARG A O 1
ATOM 787 N N . GLY A 1 97 ? 9.608 -5.333 -20.854 1.00 86.12 97 GLY A N 1
ATOM 788 C CA . GLY A 1 97 ? 10.878 -5.239 -20.123 1.00 86.12 97 GLY A CA 1
ATOM 789 C C . GLY A 1 97 ? 12.106 -4.931 -20.987 1.00 86.12 97 GLY A C 1
ATOM 790 O O . GLY A 1 97 ? 13.181 -4.725 -20.436 1.00 86.12 97 GLY A O 1
ATOM 791 N N . GLN A 1 98 ? 11.960 -4.839 -22.313 1.00 89.19 98 GLN A N 1
ATOM 792 C CA . GLN A 1 98 ? 13.017 -4.395 -23.226 1.00 89.19 98 GLN A CA 1
ATOM 793 C C . GLN A 1 98 ? 12.884 -2.892 -23.507 1.00 89.19 98 GLN A C 1
ATOM 795 O O . GLN A 1 98 ? 11.763 -2.432 -23.730 1.00 89.19 98 GLN A O 1
ATOM 800 N N . PRO A 1 99 ? 13.973 -2.103 -23.520 1.00 91.12 99 PRO A N 1
ATOM 801 C CA . PRO A 1 99 ? 13.908 -0.689 -23.885 1.00 91.12 99 PRO A CA 1
ATOM 802 C C . PRO A 1 99 ? 13.321 -0.503 -25.288 1.00 91.12 99 PRO A C 1
ATOM 804 O O . PRO A 1 99 ? 13.638 -1.265 -26.207 1.00 91.12 99 PRO A O 1
ATOM 807 N N . LEU A 1 100 ? 12.469 0.510 -25.459 1.00 88.00 100 LEU A N 1
ATOM 808 C CA . LEU A 1 100 ? 11.935 0.869 -26.776 1.00 88.00 100 LEU A CA 1
ATOM 809 C C . LEU A 1 100 ? 13.082 1.263 -27.721 1.00 88.00 100 LEU A C 1
ATOM 811 O O . LEU A 1 100 ? 14.080 1.796 -27.256 1.00 88.00 100 LEU A O 1
ATOM 815 N N . MET A 1 101 ? 12.955 1.054 -29.038 1.00 79.25 101 MET A N 1
ATOM 816 C CA . MET A 1 101 ? 14.078 1.210 -29.988 1.00 79.25 101 MET A CA 1
ATOM 817 C C . MET A 1 101 ? 14.860 2.531 -29.868 1.00 79.25 101 MET A C 1
ATOM 819 O O . MET A 1 101 ? 16.088 2.505 -29.948 1.00 79.25 101 MET A O 1
ATOM 823 N N . LYS A 1 102 ? 14.171 3.657 -29.620 1.00 79.94 102 LYS A N 1
ATOM 824 C CA . LYS A 1 102 ? 14.797 4.977 -29.410 1.00 79.94 102 LYS A CA 1
ATOM 825 C C . LYS A 1 102 ? 15.749 4.976 -28.204 1.00 79.94 102 LYS A C 1
ATOM 827 O O . LYS A 1 102 ? 16.910 5.351 -28.332 1.00 79.94 102 LYS A O 1
ATOM 832 N N . ASP A 1 103 ? 15.282 4.464 -27.070 1.00 80.31 103 ASP A N 1
ATOM 833 C CA . ASP A 1 103 ? 16.061 4.371 -25.830 1.00 80.31 103 ASP A CA 1
ATOM 834 C C . ASP A 1 103 ? 17.073 3.215 -25.876 1.00 80.31 103 ASP A C 1
ATOM 836 O O . ASP A 1 103 ? 18.154 3.295 -25.295 1.00 80.31 103 ASP A O 1
ATOM 840 N N . ARG A 1 104 ? 16.747 2.131 -26.592 1.00 80.88 104 ARG A N 1
ATOM 841 C CA . ARG A 1 104 ? 17.612 0.961 -26.773 1.00 80.88 104 ARG A CA 1
ATOM 842 C C . ARG A 1 104 ? 18.881 1.324 -27.531 1.00 80.88 104 ARG A C 1
ATOM 844 O O . ARG A 1 104 ? 19.947 0.885 -27.122 1.00 80.88 104 ARG A O 1
ATOM 851 N N . MET A 1 105 ? 18.785 2.132 -28.590 1.00 84.75 105 MET A N 1
ATOM 852 C CA . MET A 1 105 ? 19.970 2.621 -29.300 1.00 84.75 105 MET A CA 1
ATOM 853 C C . MET A 1 105 ? 20.892 3.421 -28.382 1.00 84.75 105 MET A C 1
ATOM 855 O O . MET A 1 105 ? 22.088 3.162 -28.360 1.00 84.75 105 MET A O 1
ATOM 859 N N . GLN A 1 106 ? 20.352 4.361 -27.602 1.00 86.25 106 GLN A N 1
ATOM 860 C CA . GLN A 1 106 ? 21.163 5.157 -26.676 1.00 86.25 106 GLN A CA 1
ATOM 861 C C . GLN A 1 106 ? 21.817 4.286 -25.602 1.00 86.25 106 GLN A C 1
ATOM 863 O O . GLN A 1 106 ? 22.986 4.482 -25.282 1.00 86.25 106 GLN A O 1
ATOM 868 N N . LEU A 1 107 ? 21.089 3.294 -25.078 1.00 86.50 107 LEU A N 1
ATOM 869 C CA . LEU A 1 107 ? 21.644 2.321 -24.141 1.00 86.50 107 LEU A CA 1
ATOM 870 C C . LEU A 1 107 ? 22.806 1.538 -24.770 1.00 86.50 107 LEU A C 1
ATOM 872 O O . LEU A 1 107 ? 23.844 1.397 -24.133 1.00 86.50 107 LEU A O 1
ATOM 876 N N . LEU A 1 108 ? 22.648 1.068 -26.012 1.00 87.31 108 LEU A N 1
ATOM 877 C CA . LEU A 1 108 ? 23.696 0.347 -26.740 1.00 87.31 108 LEU A CA 1
ATOM 878 C C . LEU A 1 108 ? 24.917 1.236 -27.009 1.00 87.31 108 LEU A C 1
ATOM 880 O O . LEU A 1 108 ? 26.039 0.811 -26.761 1.00 87.31 108 LEU A O 1
ATOM 884 N N . LEU A 1 109 ? 24.717 2.478 -27.457 1.00 90.00 109 LEU A N 1
ATOM 885 C CA . LEU A 1 109 ? 25.806 3.438 -27.671 1.00 90.00 109 LEU A CA 1
ATOM 886 C C . LEU A 1 109 ? 26.562 3.729 -26.371 1.00 90.00 109 LEU A C 1
ATOM 888 O O . LEU A 1 109 ? 27.790 3.703 -26.357 1.00 90.00 109 LEU A O 1
ATOM 892 N N . LYS A 1 110 ? 25.837 3.918 -25.264 1.00 91.44 110 LYS A N 1
ATOM 893 C CA . LYS A 1 110 ? 26.430 4.112 -23.939 1.00 91.44 110 LYS A CA 1
ATOM 894 C C . LYS A 1 110 ? 27.236 2.891 -23.486 1.00 91.44 110 LYS A C 1
ATOM 896 O O . LYS A 1 110 ? 28.335 3.054 -22.972 1.00 91.44 110 LYS A O 1
ATOM 901 N N . GLN A 1 111 ? 26.724 1.678 -23.702 1.00 90.31 111 GLN A N 1
ATOM 902 C CA . GLN A 1 111 ? 27.457 0.443 -23.405 1.00 90.31 111 GLN A CA 1
ATOM 903 C C . GLN A 1 111 ? 28.741 0.338 -24.232 1.00 90.31 111 GLN A C 1
ATOM 905 O O . GLN A 1 111 ? 29.782 -0.027 -23.695 1.00 90.31 111 GLN A O 1
ATOM 910 N N . ILE A 1 112 ? 28.690 0.702 -25.516 1.00 91.75 112 ILE A N 1
ATOM 911 C CA . ILE A 1 112 ? 29.868 0.727 -26.391 1.00 91.75 112 ILE A CA 1
ATOM 912 C C . ILE A 1 112 ? 30.893 1.753 -25.893 1.00 91.75 112 ILE A C 1
ATOM 914 O O . ILE A 1 112 ? 32.080 1.443 -25.842 1.00 91.75 112 ILE A O 1
ATOM 918 N N . GLU A 1 113 ? 30.471 2.957 -25.502 1.00 92.44 113 GLU A N 1
ATOM 919 C CA . GLU A 1 113 ? 31.371 3.957 -24.913 1.00 92.44 113 GLU A CA 1
ATOM 920 C C . GLU A 1 113 ? 31.990 3.488 -23.592 1.00 92.44 113 GLU A C 1
ATOM 922 O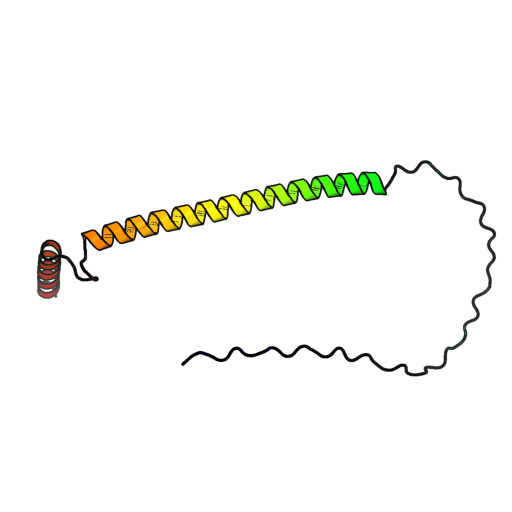 O . GLU A 1 113 ? 33.189 3.660 -23.386 1.00 92.44 113 GLU A O 1
ATOM 927 N N . GLU A 1 114 ? 31.204 2.881 -22.701 1.00 92.56 114 GLU A N 1
ATOM 928 C CA . GLU A 1 114 ? 31.700 2.323 -21.438 1.00 92.56 114 GLU A CA 1
ATOM 929 C C . GLU A 1 114 ? 32.686 1.172 -21.669 1.00 92.56 114 GLU A C 1
ATOM 931 O O . GLU A 1 114 ? 33.670 1.060 -20.941 1.00 92.56 114 GLU A O 1
ATOM 936 N N . MET A 1 115 ? 32.466 0.349 -22.700 1.00 89.12 115 MET A N 1
ATOM 937 C CA . MET A 1 115 ? 33.401 -0.703 -23.104 1.00 89.12 115 MET A CA 1
ATOM 938 C C . MET A 1 115 ? 34.683 -0.149 -23.726 1.00 89.12 115 MET A C 1
ATOM 940 O O . MET A 1 115 ? 35.735 -0.726 -23.505 1.00 89.12 115 MET A O 1
ATOM 944 N N . LYS A 1 1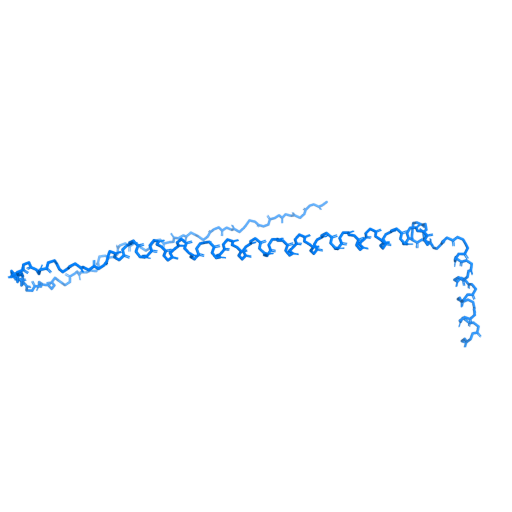16 ? 34.615 0.956 -24.475 1.00 87.50 116 LYS A N 1
ATOM 945 C CA . LYS A 1 116 ? 35.791 1.615 -25.072 1.00 87.50 116 LYS A CA 1
ATOM 946 C C . LYS A 1 116 ? 36.639 2.398 -24.066 1.00 87.50 116 LYS A C 1
ATOM 948 O O . LYS A 1 116 ? 37.779 2.725 -24.367 1.00 87.50 116 LYS A O 1
ATOM 953 N N . LYS A 1 117 ? 36.062 2.769 -22.919 1.00 80.56 117 LYS A N 1
ATOM 954 C CA . LYS A 1 117 ? 36.759 3.452 -21.815 1.00 80.56 117 LYS A CA 1
ATOM 955 C C . LYS A 1 117 ? 37.466 2.486 -20.857 1.00 80.56 117 LYS A C 1
ATOM 957 O O . LYS A 1 117 ? 38.196 2.958 -19.989 1.00 80.56 117 LYS A O 1
ATOM 962 N N . ARG A 1 118 ? 37.200 1.182 -20.969 1.00 61.75 118 ARG A N 1
ATOM 963 C CA . ARG A 1 118 ? 37.941 0.114 -20.287 1.00 61.75 118 ARG A CA 1
ATOM 964 C C . ARG A 1 118 ? 39.099 -0.340 -21.159 1.00 61.75 118 ARG A C 1
ATOM 966 O O . ARG A 1 118 ? 40.125 -0.710 -20.557 1.00 61.75 118 ARG A O 1
#